Protein AF-A0ABD0N1K2-F1 (afdb_monomer)

Radius of gyration: 13.85 Å; Cα contacts (8 Å, |Δi|>4): 159; chains: 1; bounding box: 27×30×40 Å

Secondary structure (DSSP, 8-state):
--SS------EEEE-SS-TTS-EEEEEETTEEEEEEE--GGGGSSSSTTTTEEEEEEE-TTT--B-TTSSSBS-HHHHHHHHHHHHHHHHHHHHHTT-

Sequence (98 aa):
ALKEPKELNFIFGVNIERRDQDGMFVYNCSRLIKMYEKTGPQLEGGMACGGVVGVVDVPYLVLEPTHNKQDFADAKEYRHLLRAMGEYLAQYWKDIGI

InterPro domains:
  IPR041006 Morc, S5 domain 2-like [PF17942] (12-93)

Solvent-accessible surface area (backbone atoms only — not comparable to full-atom values): 5692 Å² total; per-residue (Å²): 137,86,84,66,83,94,72,78,66,79,46,73,48,72,33,83,90,44,44,90,70,27,24,30,34,41,21,42,74,83,38,76,35,44,67,59,45,69,41,48,56,51,68,70,80,58,74,49,64,62,15,34,30,36,40,37,62,38,50,64,94,81,51,45,61,33,95,86,44,61,46,54,64,51,61,66,62,50,53,51,50,45,50,51,53,13,56,52,48,55,48,52,45,59,73,70,67,117

Structure (mmCIF, N/CA/C/O backbone):
data_AF-A0ABD0N1K2-F1
#
_entry.id   AF-A0ABD0N1K2-F1
#
loop_
_atom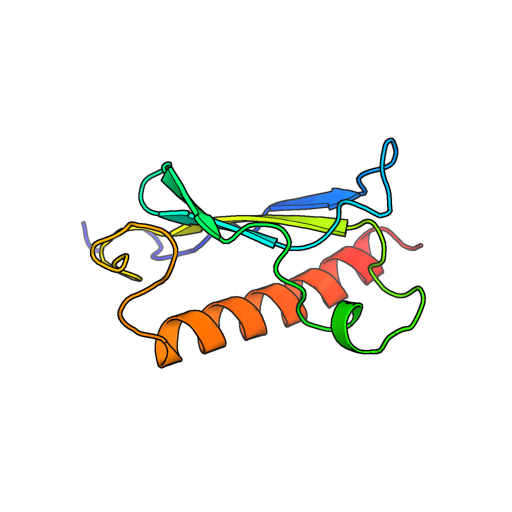_site.group_PDB
_atom_site.id
_atom_site.type_symbol
_atom_site.label_atom_id
_atom_site.label_alt_id
_atom_site.label_comp_id
_atom_site.label_asym_id
_atom_site.label_entity_id
_atom_site.label_seq_id
_atom_site.pdbx_PDB_ins_code
_atom_site.Cartn_x
_atom_site.Cartn_y
_atom_site.Cartn_z
_atom_site.occupancy
_atom_site.B_iso_or_equiv
_atom_site.auth_seq_id
_atom_site.auth_comp_id
_atom_site.auth_asym_id
_atom_site.auth_atom_id
_atom_site.pdbx_PDB_model_num
ATOM 1 N N . ALA A 1 1 ? -10.296 -15.410 19.855 1.00 65.44 1 ALA A N 1
ATOM 2 C CA . ALA A 1 1 ? -9.942 -13.989 20.070 1.00 65.44 1 ALA A CA 1
ATOM 3 C C . ALA A 1 1 ? -8.487 -13.727 20.519 1.00 65.44 1 ALA A C 1
ATOM 5 O O . ALA A 1 1 ? -8.008 -12.634 20.274 1.00 65.44 1 ALA A O 1
ATOM 6 N N . LEU A 1 2 ? -7.747 -14.681 21.113 1.00 63.88 2 LEU A N 1
ATOM 7 C CA . LEU A 1 2 ? -6.287 -14.556 21.375 1.00 63.88 2 LEU A CA 1
ATOM 8 C C . LEU A 1 2 ? -5.439 -15.652 20.697 1.00 63.88 2 LEU A C 1
ATOM 10 O O . LEU A 1 2 ? -4.222 -15.646 20.816 1.00 63.88 2 LEU A O 1
ATOM 14 N N . LYS A 1 3 ? -6.091 -16.609 20.022 1.00 67.56 3 LYS A N 1
ATOM 15 C CA . LYS A 1 3 ? -5.458 -17.793 19.420 1.00 67.56 3 LYS A CA 1
ATOM 16 C C . LYS A 1 3 ? -5.217 -17.671 17.912 1.00 67.56 3 LYS A C 1
ATOM 18 O O . LYS A 1 3 ? -4.570 -18.541 17.350 1.00 67.56 3 LYS A O 1
ATOM 23 N N . GLU A 1 4 ? -5.764 -16.643 17.269 1.00 67.88 4 GLU A N 1
ATOM 24 C CA . GLU A 1 4 ? -5.580 -16.427 15.832 1.00 67.88 4 GLU A CA 1
ATOM 25 C C . GLU A 1 4 ? -4.346 -15.550 15.593 1.00 67.88 4 GLU A C 1
ATOM 27 O O . GLU A 1 4 ? -4.141 -14.599 16.360 1.00 67.88 4 GLU A O 1
ATOM 32 N N . PRO A 1 5 ? -3.529 -15.854 14.568 1.00 66.25 5 PRO A N 1
ATOM 33 C CA . PRO A 1 5 ? -2.407 -15.008 14.188 1.00 66.25 5 PRO A CA 1
ATOM 34 C C . PRO A 1 5 ? -2.904 -13.595 13.884 1.00 66.25 5 PRO A C 1
ATOM 36 O O . PRO A 1 5 ? -3.820 -13.400 13.085 1.00 66.25 5 PRO A O 1
ATOM 39 N N . LYS A 1 6 ? -2.311 -12.593 14.537 1.00 82.06 6 LYS A N 1
ATOM 40 C CA . LYS A 1 6 ? -2.556 -11.185 14.211 1.00 82.06 6 LYS A CA 1
ATOM 41 C C . LYS A 1 6 ? -1.655 -10.796 13.046 1.00 82.06 6 LYS A C 1
ATOM 43 O O . LYS A 1 6 ? -0.646 -10.126 13.238 1.00 82.06 6 LYS A O 1
ATOM 48 N N . GLU A 1 7 ? -2.004 -11.278 11.865 1.00 92.75 7 GLU A N 1
ATOM 49 C CA . GLU A 1 7 ? -1.250 -11.058 10.633 1.00 92.75 7 GLU A CA 1
ATOM 50 C C . GLU A 1 7 ? -2.025 -10.141 9.684 1.00 92.75 7 GLU A C 1
ATOM 52 O O . GLU A 1 7 ? -3.257 -10.093 9.698 1.00 92.75 7 GLU A O 1
ATOM 57 N N . LEU A 1 8 ? -1.285 -9.396 8.863 1.00 96.19 8 LEU A N 1
ATOM 58 C CA . LEU A 1 8 ? -1.830 -8.654 7.733 1.00 96.19 8 LEU A CA 1
ATOM 59 C C . LEU A 1 8 ? -1.413 -9.366 6.452 1.00 96.19 8 LEU A C 1
ATOM 61 O O . LEU A 1 8 ? -0.240 -9.684 6.270 1.00 96.19 8 LEU A O 1
ATOM 65 N N . ASN A 1 9 ? -2.370 -9.577 5.554 1.00 97.38 9 ASN A N 1
ATOM 66 C CA . ASN A 1 9 ? -2.107 -10.197 4.263 1.00 97.38 9 ASN A CA 1
ATOM 67 C C . ASN A 1 9 ? -1.814 -9.112 3.230 1.00 97.38 9 ASN A C 1
ATOM 69 O O . ASN A 1 9 ? -2.694 -8.315 2.899 1.00 97.38 9 ASN A O 1
ATOM 73 N N . PHE A 1 10 ? -0.586 -9.094 2.714 1.00 98.56 10 PHE A N 1
ATOM 74 C CA . PHE A 1 10 ? -0.216 -8.259 1.577 1.00 98.56 10 PHE A CA 1
ATOM 75 C C . PHE A 1 10 ? -0.354 -9.069 0.293 1.00 98.56 10 PHE A C 1
ATOM 77 O O . PHE A 1 10 ? 0.248 -10.133 0.152 1.00 98.56 10 PHE A O 1
ATOM 84 N N . ILE A 1 11 ? -1.149 -8.563 -0.644 1.00 98.69 11 ILE A N 1
ATOM 85 C CA . ILE A 1 11 ? -1.345 -9.175 -1.958 1.00 98.69 11 ILE A CA 1
ATOM 86 C C . ILE A 1 11 ? -0.719 -8.252 -2.991 1.00 98.69 11 ILE A C 1
ATOM 88 O O . ILE A 1 11 ? -1.072 -7.077 -3.049 1.00 98.69 11 ILE A O 1
ATOM 92 N N . PHE A 1 12 ? 0.180 -8.781 -3.815 1.00 98.75 12 PHE A N 1
ATOM 93 C CA . PHE A 1 12 ? 0.833 -8.030 -4.882 1.00 98.75 12 PHE A CA 1
ATOM 94 C C . PHE A 1 12 ? 0.505 -8.625 -6.249 1.00 98.75 12 PHE A C 1
ATOM 96 O O . PHE A 1 12 ? 0.309 -9.832 -6.388 1.00 98.75 12 PHE A O 1
ATOM 103 N N . GLY A 1 13 ? 0.458 -7.765 -7.262 1.00 98.50 13 GLY A N 1
ATOM 104 C CA . GLY A 1 13 ? 0.244 -8.153 -8.651 1.00 98.50 13 GLY A CA 1
ATOM 105 C C . GLY A 1 13 ? 0.772 -7.090 -9.606 1.00 98.50 13 GLY A C 1
ATOM 106 O O . GLY A 1 13 ? 0.842 -5.913 -9.261 1.00 98.50 13 GLY A O 1
ATOM 107 N N . VAL A 1 14 ? 1.153 -7.490 -10.819 1.00 98.19 14 VAL A N 1
ATOM 108 C CA . VAL A 1 14 ? 1.553 -6.535 -11.863 1.00 98.19 14 VAL A CA 1
ATOM 109 C C . VAL A 1 14 ? 0.311 -6.090 -12.633 1.00 98.19 14 VAL A C 1
ATOM 111 O O . VAL A 1 14 ? -0.385 -6.915 -13.223 1.00 98.19 14 VAL A O 1
ATOM 114 N N . ASN A 1 15 ? 0.039 -4.787 -12.660 1.00 98.06 15 ASN A N 1
ATOM 115 C CA . ASN A 1 15 ? -1.000 -4.195 -13.494 1.00 98.06 15 ASN A CA 1
ATOM 116 C C . ASN A 1 15 ? -0.503 -4.101 -14.945 1.00 98.06 15 ASN A C 1
ATOM 118 O O . ASN A 1 15 ? 0.055 -3.090 -15.370 1.00 98.06 15 ASN A O 1
ATOM 122 N N . ILE A 1 16 ? -0.661 -5.195 -15.691 1.00 96.94 16 ILE A N 1
ATOM 123 C CA . ILE A 1 16 ? -0.178 -5.313 -17.076 1.00 96.94 16 ILE A CA 1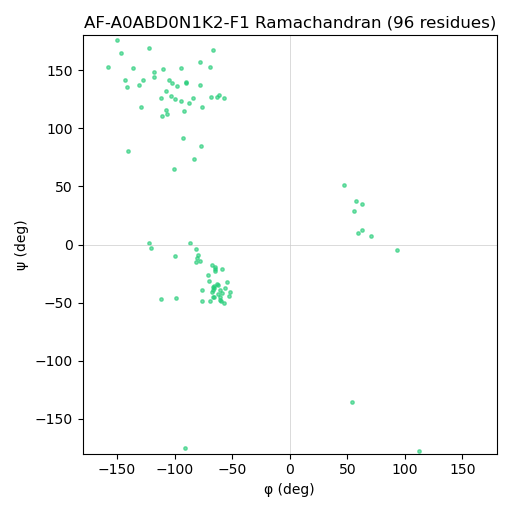
ATOM 124 C C . ILE A 1 16 ? -0.972 -4.455 -18.068 1.00 96.94 16 ILE A C 1
ATOM 126 O O . ILE A 1 16 ? -0.418 -4.040 -19.081 1.00 96.94 16 ILE A O 1
ATOM 130 N N . GLU A 1 17 ? -2.233 -4.152 -17.757 1.00 98.12 17 GLU A N 1
ATOM 131 C CA . GLU A 1 17 ? -3.107 -3.332 -18.603 1.00 98.12 17 GLU A CA 1
ATOM 132 C C . GLU A 1 17 ? -2.760 -1.841 -18.496 1.00 98.12 17 GLU A C 1
ATOM 134 O O . GLU A 1 17 ? -2.793 -1.110 -19.486 1.00 98.12 17 GLU A O 1
ATOM 139 N N . ARG A 1 18 ? -2.428 -1.370 -17.285 1.00 97.00 18 ARG A N 1
ATOM 140 C CA . ARG A 1 18 ? -2.117 0.039 -16.993 1.00 97.00 18 ARG A CA 1
ATOM 141 C C . ARG A 1 18 ? -0.955 0.139 -16.011 1.00 97.00 18 ARG A C 1
ATOM 143 O O . ARG A 1 18 ? -1.146 0.323 -14.812 1.00 97.00 18 ARG A O 1
ATOM 150 N N . ARG A 1 19 ? 0.272 0.005 -16.523 1.00 95.12 19 ARG A N 1
ATOM 151 C CA . ARG A 1 19 ? 1.494 -0.014 -15.694 1.00 95.12 19 ARG A CA 1
ATOM 152 C C . ARG A 1 19 ? 1.783 1.299 -14.959 1.00 95.12 19 ARG A C 1
ATOM 154 O O . ARG A 1 19 ? 2.547 1.286 -14.004 1.00 95.12 19 ARG A O 1
ATOM 161 N N . ASP A 1 20 ? 1.202 2.407 -15.402 1.00 95.31 20 ASP A N 1
ATOM 162 C CA . ASP A 1 20 ? 1.246 3.717 -14.744 1.00 95.31 20 ASP A CA 1
ATOM 163 C C . ASP A 1 20 ? 0.280 3.824 -13.547 1.00 95.31 20 ASP A C 1
ATOM 165 O O . ASP A 1 20 ? 0.390 4.741 -12.734 1.00 95.31 20 ASP A O 1
ATOM 169 N N . GLN A 1 21 ? -0.666 2.886 -13.429 1.00 97.69 21 GLN A N 1
ATOM 170 C CA . GLN A 1 21 ? -1.645 2.797 -12.345 1.00 97.69 21 GLN A CA 1
ATOM 171 C C . GLN A 1 21 ? -1.220 1.748 -11.317 1.00 97.69 21 GLN A C 1
ATOM 173 O O . GLN A 1 21 ? -1.861 0.709 -11.134 1.00 97.69 21 GLN A O 1
ATOM 178 N N . ASP A 1 22 ? -0.107 2.033 -10.655 1.00 97.81 22 ASP A N 1
ATOM 179 C CA . ASP A 1 22 ? 0.568 1.165 -9.699 1.00 97.81 22 ASP A CA 1
ATOM 180 C C . ASP A 1 22 ? 0.719 1.824 -8.318 1.00 97.81 22 ASP A C 1
ATOM 182 O O . ASP A 1 22 ? 0.499 3.025 -8.145 1.00 97.81 22 ASP A O 1
ATOM 186 N N . GLY A 1 23 ? 1.117 1.051 -7.311 1.00 98.38 23 GLY A N 1
ATOM 187 C CA . GLY A 1 23 ? 1.173 1.490 -5.913 1.00 98.38 23 GLY A CA 1
ATOM 188 C C . GLY A 1 23 ? 0.148 0.788 -5.025 1.00 98.38 23 GLY A C 1
ATOM 189 O O . GLY A 1 23 ? -0.556 -0.132 -5.445 1.00 98.38 23 GLY A O 1
ATOM 190 N N . MET A 1 24 ? 0.121 1.172 -3.753 1.00 98.75 24 MET A N 1
ATOM 191 C CA . MET A 1 24 ? -0.608 0.451 -2.715 1.00 98.75 24 MET A CA 1
ATOM 192 C C . MET A 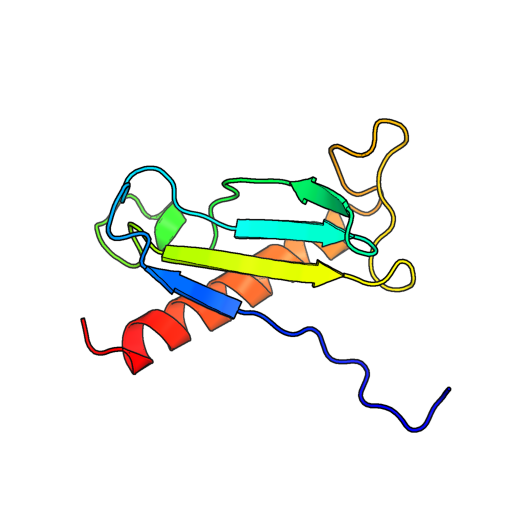1 24 ? -2.048 0.952 -2.576 1.00 98.75 24 MET A C 1
ATOM 194 O O . MET A 1 24 ? -2.317 2.157 -2.579 1.00 98.75 24 MET A O 1
ATOM 198 N N . PHE A 1 25 ? -2.963 0.005 -2.401 1.00 98.81 25 PHE A N 1
ATOM 199 C CA . PHE A 1 25 ? -4.359 0.204 -2.046 1.00 98.81 25 PHE A CA 1
ATOM 200 C C . PHE A 1 25 ? -4.564 -0.319 -0.630 1.00 98.81 25 PHE A C 1
ATOM 202 O O . PHE A 1 25 ? -4.506 -1.524 -0.373 1.00 98.81 25 PHE A O 1
ATOM 209 N N . VAL A 1 26 ? -4.792 0.607 0.294 1.00 98.75 26 VAL A N 1
ATOM 210 C CA . VAL A 1 26 ? -4.924 0.306 1.718 1.00 98.75 26 VAL A CA 1
ATOM 211 C C . VAL A 1 26 ? -6.392 0.436 2.097 1.00 98.75 26 VAL A C 1
ATOM 213 O O . VAL A 1 26 ? -6.977 1.527 2.062 1.00 98.75 26 VAL A O 1
ATOM 216 N N . TYR A 1 27 ? -6.988 -0.702 2.433 1.00 98.75 27 TYR A N 1
ATOM 217 C CA . TYR A 1 27 ? -8.345 -0.816 2.939 1.00 98.75 27 TYR A CA 1
ATOM 218 C C . TYR A 1 27 ? -8.334 -0.826 4.468 1.00 98.75 27 TYR A C 1
ATOM 220 O O . TYR A 1 27 ? -7.370 -1.252 5.103 1.00 98.75 27 TYR A O 1
ATOM 228 N N . ASN A 1 28 ? -9.422 -0.348 5.059 1.00 98.19 28 ASN A N 1
ATOM 229 C CA . ASN A 1 28 ? -9.714 -0.490 6.472 1.00 98.19 28 ASN A CA 1
ATOM 230 C C . ASN A 1 28 ? -11.120 -1.048 6.640 1.00 98.19 28 ASN A C 1
ATOM 232 O O . ASN A 1 28 ? -12.084 -0.414 6.202 1.00 98.19 28 ASN A O 1
ATOM 236 N N . CYS A 1 29 ? -11.230 -2.231 7.244 1.00 97.31 29 CYS A N 1
ATOM 237 C CA . CYS A 1 29 ? -12.491 -2.969 7.347 1.00 97.31 29 CYS A CA 1
ATOM 238 C C . CYS A 1 29 ? -13.227 -3.015 5.994 1.00 97.31 29 CYS A C 1
ATOM 240 O O . CYS A 1 29 ? -14.391 -2.618 5.882 1.00 97.31 29 CYS A O 1
ATOM 242 N N . SER A 1 30 ? -12.499 -3.422 4.952 1.00 98.06 30 SER A N 1
ATOM 243 C CA . SER A 1 30 ? -12.965 -3.557 3.568 1.00 98.06 30 SER A CA 1
ATOM 244 C C . SER A 1 30 ? -13.420 -2.254 2.892 1.00 98.06 30 SER A C 1
ATOM 246 O O . SER A 1 30 ? -13.979 -2.278 1.793 1.00 98.06 30 SER A O 1
ATOM 248 N N . ARG A 1 31 ? -13.133 -1.088 3.486 1.00 98.19 31 ARG A N 1
ATOM 249 C CA . ARG A 1 31 ? -13.312 0.227 2.856 1.00 98.19 31 ARG A CA 1
ATOM 250 C C . ARG A 1 31 ? -11.976 0.799 2.399 1.00 98.19 31 ARG A C 1
ATOM 252 O O . ARG A 1 31 ? -11.070 0.953 3.204 1.00 98.19 31 ARG A O 1
ATOM 259 N N . LEU A 1 32 ? -11.884 1.202 1.133 1.00 98.75 32 LEU A N 1
ATOM 260 C CA . LEU A 1 32 ? -10.698 1.875 0.602 1.00 98.75 32 LEU A CA 1
ATOM 261 C C . LEU A 1 32 ? -10.468 3.226 1.299 1.00 98.75 32 LEU A C 1
ATOM 263 O O . LEU A 1 32 ? -11.378 4.061 1.326 1.00 98.75 32 LEU A O 1
ATOM 267 N N . ILE A 1 33 ? -9.260 3.432 1.833 1.00 98.69 33 ILE A N 1
ATOM 268 C CA . ILE A 1 33 ? -8.840 4.680 2.496 1.00 98.69 33 ILE A CA 1
ATOM 269 C C . ILE A 1 33 ? -7.777 5.401 1.669 1.00 98.69 33 ILE A C 1
ATOM 271 O O . ILE A 1 33 ? -7.901 6.599 1.431 1.00 98.69 33 ILE A O 1
ATOM 275 N N . LYS A 1 34 ? -6.757 4.667 1.208 1.00 98.62 34 LYS A N 1
ATOM 276 C CA . LYS A 1 34 ? -5.634 5.198 0.426 1.00 98.62 34 LYS A CA 1
ATOM 277 C C . LYS A 1 34 ? -5.460 4.390 -0.855 1.00 98.62 34 LYS A C 1
ATOM 279 O O . LYS A 1 34 ? -5.617 3.171 -0.837 1.00 98.62 34 LYS A O 1
ATOM 284 N N . MET A 1 35 ? -5.130 5.060 -1.952 1.00 98.50 35 MET A N 1
ATOM 285 C CA . MET A 1 35 ? -4.901 4.447 -3.262 1.00 98.50 35 MET A CA 1
ATOM 286 C C . MET A 1 35 ? -3.654 5.033 -3.916 1.00 98.50 35 MET A C 1
ATOM 288 O O . MET A 1 35 ? -3.329 6.193 -3.674 1.00 98.50 35 MET A O 1
ATOM 292 N N . TYR A 1 36 ? -3.000 4.238 -4.766 1.00 98.31 36 TYR A N 1
ATOM 293 C CA . TYR A 1 36 ? -1.799 4.626 -5.518 1.00 98.31 36 TYR A CA 1
ATOM 294 C C . TYR A 1 36 ? -0.638 5.136 -4.648 1.00 98.31 36 TYR A C 1
ATOM 296 O O . TYR A 1 36 ? 0.190 5.931 -5.090 1.00 98.31 36 TYR A O 1
ATOM 304 N N . GLU A 1 37 ? -0.546 4.663 -3.405 1.00 98.31 37 GLU A N 1
ATOM 305 C CA . GLU A 1 37 ? 0.526 5.064 -2.496 1.00 98.31 37 GLU A CA 1
ATOM 306 C C . GLU A 1 37 ? 1.826 4.356 -2.874 1.00 98.31 37 GLU A C 1
ATOM 308 O O . GLU A 1 37 ? 1.913 3.128 -2.850 1.00 98.31 37 GLU A O 1
ATOM 313 N N . LYS A 1 38 ? 2.849 5.128 -3.239 1.00 98.06 38 LYS A N 1
ATOM 314 C CA . LYS A 1 38 ? 4.167 4.586 -3.577 1.00 98.06 38 LYS A CA 1
ATOM 315 C C . LYS A 1 38 ? 4.932 4.226 -2.309 1.00 98.06 38 LYS A C 1
ATOM 317 O O . LYS A 1 38 ? 4.954 4.996 -1.352 1.00 98.06 38 LYS A O 1
ATOM 322 N N . THR A 1 39 ? 5.603 3.079 -2.318 1.00 97.81 39 THR A N 1
ATOM 323 C CA . THR A 1 39 ? 6.492 2.658 -1.228 1.00 97.81 39 THR A CA 1
ATOM 324 C C . THR A 1 39 ? 7.680 1.850 -1.752 1.00 97.81 39 THR A C 1
ATOM 326 O O . THR A 1 39 ? 7.675 1.390 -2.896 1.00 97.81 39 THR A O 1
ATOM 329 N N . GLY A 1 40 ? 8.708 1.680 -0.918 1.00 96.94 40 GLY A N 1
ATOM 330 C CA . GLY A 1 40 ? 9.893 0.888 -1.246 1.00 96.94 40 GLY A CA 1
ATOM 331 C C . GLY A 1 40 ? 10.555 1.338 -2.561 1.00 96.94 40 GLY A C 1
ATOM 332 O O . GLY A 1 40 ? 10.658 2.546 -2.794 1.00 96.94 40 GLY A O 1
ATOM 333 N N . PRO A 1 41 ? 10.955 0.399 -3.444 1.00 96.50 41 PRO A N 1
ATOM 334 C CA . PRO A 1 41 ? 11.651 0.718 -4.697 1.00 96.50 41 PRO A CA 1
ATOM 335 C C . PRO A 1 41 ? 10.884 1.647 -5.653 1.00 96.50 41 PRO A C 1
ATOM 337 O O . PRO A 1 41 ? 11.499 2.310 -6.484 1.00 96.50 41 PRO A O 1
ATOM 340 N N . GLN A 1 42 ? 9.555 1.757 -5.524 1.00 96.81 42 GLN A N 1
ATOM 341 C CA . GLN A 1 42 ? 8.754 2.660 -6.364 1.00 96.81 42 GLN A CA 1
ATOM 342 C C . GLN A 1 42 ? 9.042 4.148 -6.100 1.00 96.81 42 GLN A C 1
ATOM 344 O O . GLN A 1 42 ? 8.697 4.993 -6.923 1.00 96.81 42 GLN A O 1
ATOM 349 N N . LEU A 1 43 ? 9.654 4.484 -4.960 1.00 96.19 43 LEU A N 1
ATOM 350 C CA . LEU A 1 43 ? 10.027 5.859 -4.611 1.00 96.19 43 LEU A CA 1
ATOM 351 C C . LEU A 1 43 ? 11.345 6.308 -5.260 1.00 96.19 43 LEU A C 1
ATOM 353 O O . LEU A 1 43 ? 11.631 7.501 -5.289 1.00 96.19 43 LEU A O 1
ATOM 357 N N . GLU A 1 44 ? 12.146 5.378 -5.784 1.00 90.38 44 GLU A N 1
ATOM 358 C CA . GLU A 1 44 ? 13.516 5.645 -6.244 1.00 90.38 44 GLU A CA 1
ATOM 359 C C . GLU A 1 44 ? 13.589 6.135 -7.704 1.00 90.38 44 GLU A C 1
ATOM 361 O O . GLU A 1 44 ? 14.674 6.385 -8.225 1.00 90.38 44 GLU A O 1
ATOM 366 N N . GLY A 1 45 ? 12.445 6.296 -8.384 1.00 74.75 45 GLY A N 1
ATOM 367 C CA . GLY A 1 45 ? 12.367 6.842 -9.748 1.00 74.75 45 GLY A CA 1
ATOM 368 C C . GLY A 1 45 ? 12.916 5.925 -10.853 1.00 74.75 45 GLY A C 1
ATOM 369 O O . GLY A 1 45 ? 13.018 6.349 -12.003 1.00 74.75 45 GLY A O 1
ATOM 370 N N . GLY A 1 46 ? 13.273 4.681 -10.520 1.00 83.81 46 GLY A N 1
ATOM 371 C CA . GLY A 1 46 ? 13.704 3.649 -11.465 1.00 83.81 46 GLY A CA 1
ATOM 372 C C . GLY A 1 46 ? 12.556 2.780 -11.996 1.00 83.81 46 GLY A C 1
ATOM 373 O O . GLY A 1 46 ? 11.388 2.989 -11.689 1.00 83.81 46 GLY A O 1
ATOM 374 N N . MET A 1 47 ? 12.900 1.753 -12.783 1.00 86.19 47 MET A N 1
ATOM 375 C CA . MET A 1 47 ? 11.928 0.768 -13.295 1.00 86.19 47 MET A CA 1
ATOM 376 C C . MET A 1 47 ? 11.556 -0.320 -12.271 1.00 86.19 47 MET A C 1
ATOM 378 O O . MET A 1 47 ? 10.620 -1.087 -12.501 1.00 86.19 47 MET A O 1
ATOM 382 N N . ALA A 1 48 ? 12.288 -0.409 -11.157 1.00 91.50 48 ALA A N 1
ATOM 383 C CA . ALA A 1 48 ? 12.086 -1.434 -10.141 1.00 91.50 48 ALA A CA 1
ATOM 384 C C . ALA A 1 48 ? 10.685 -1.329 -9.523 1.00 91.50 48 ALA A C 1
ATOM 386 O O . ALA A 1 48 ? 10.272 -0.260 -9.079 1.00 91.50 48 ALA A O 1
ATOM 387 N N . CYS A 1 49 ? 9.956 -2.449 -9.487 1.00 96.06 49 CYS A N 1
ATOM 388 C CA . CYS A 1 49 ? 8.582 -2.525 -8.970 1.00 96.06 49 CYS A CA 1
ATOM 389 C C . CYS A 1 49 ? 7.559 -1.613 -9.685 1.00 96.06 49 CYS A C 1
ATOM 391 O O . CYS A 1 49 ? 6.423 -1.485 -9.217 1.00 96.06 49 CYS A O 1
ATOM 393 N N . GLY A 1 50 ? 7.925 -0.994 -10.814 1.00 96.00 50 GLY A N 1
ATOM 394 C CA . GLY A 1 50 ? 7.025 -0.162 -11.608 1.00 96.00 50 GLY A CA 1
ATOM 395 C C . GLY A 1 50 ? 5.934 -1.007 -12.266 1.00 96.00 50 GLY A C 1
ATOM 396 O O . GLY A 1 50 ? 6.218 -1.993 -12.960 1.00 96.00 50 GLY A O 1
ATOM 397 N N . GLY A 1 51 ? 4.676 -0.628 -12.058 1.00 96.62 51 GLY A N 1
ATOM 398 C CA . GLY A 1 51 ? 3.518 -1.413 -12.492 1.00 96.62 51 GLY A CA 1
ATOM 399 C C . GLY A 1 51 ? 2.978 -2.374 -11.434 1.00 96.62 51 GLY A C 1
ATOM 400 O O . GLY A 1 51 ? 1.959 -3.011 -11.683 1.00 96.62 51 GLY A O 1
ATOM 401 N N . VAL A 1 52 ? 3.618 -2.501 -10.267 1.00 98.44 52 VAL A N 1
ATOM 402 C CA . VAL A 1 52 ? 3.123 -3.380 -9.198 1.00 98.44 52 VAL A CA 1
ATOM 403 C C . VAL A 1 52 ? 2.070 -2.669 -8.347 1.00 98.44 52 VAL A C 1
ATOM 405 O O . VAL A 1 52 ? 2.308 -1.603 -7.776 1.00 98.44 52 VAL A O 1
ATOM 408 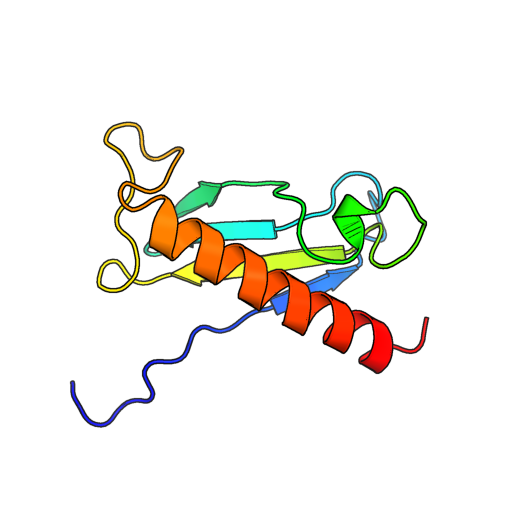N N . VAL A 1 53 ? 0.909 -3.301 -8.221 1.00 98.75 53 VAL A N 1
ATOM 409 C CA . VAL A 1 53 ? -0.149 -2.936 -7.280 1.00 98.75 53 VAL A CA 1
ATOM 410 C C . VAL A 1 53 ? -0.032 -3.824 -6.049 1.00 98.75 53 VAL A C 1
ATOM 412 O O . VAL A 1 53 ? 0.165 -5.033 -6.169 1.00 98.75 53 VAL A O 1
ATOM 415 N N . GLY A 1 54 ? -0.162 -3.223 -4.870 1.00 98.75 54 GLY A N 1
ATOM 416 C CA . GLY A 1 54 ? -0.272 -3.945 -3.605 1.00 98.75 54 GLY A CA 1
ATOM 417 C C . GLY A 1 54 ? -1.609 -3.659 -2.936 1.00 98.75 54 GLY A C 1
ATOM 418 O O . GLY A 1 54 ? -2.110 -2.541 -3.017 1.00 98.75 54 GLY A O 1
ATOM 419 N N . VAL A 1 55 ? -2.194 -4.651 -2.275 1.00 98.88 55 VAL A N 1
ATOM 420 C CA . VAL A 1 55 ? -3.478 -4.545 -1.576 1.00 98.88 55 VAL A CA 1
ATOM 421 C C . VAL A 1 55 ? -3.336 -5.103 -0.165 1.00 98.88 55 VAL A C 1
ATOM 423 O O . VAL A 1 55 ? -2.732 -6.158 0.033 1.00 98.88 55 VAL A O 1
ATOM 426 N N . VAL A 1 56 ? -3.915 -4.402 0.809 1.00 98.69 56 VAL A N 1
ATOM 427 C CA . VAL A 1 56 ? -4.053 -4.866 2.196 1.00 98.69 56 VAL A CA 1
ATOM 428 C C . VAL A 1 56 ? -5.393 -4.406 2.769 1.00 98.69 56 VAL A C 1
ATOM 430 O O . VAL A 1 56 ? -5.812 -3.278 2.509 1.00 98.69 56 VAL A O 1
ATOM 433 N N . ASP A 1 57 ? -6.047 -5.257 3.563 1.00 98.44 57 ASP A N 1
ATOM 434 C CA . ASP A 1 57 ? -7.180 -4.872 4.415 1.00 98.44 57 ASP A CA 1
ATOM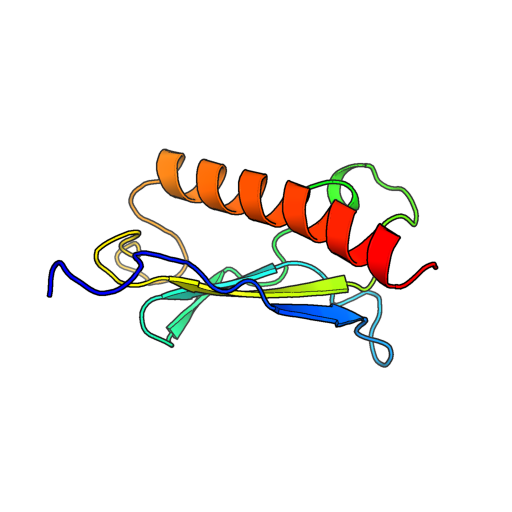 435 C C . ASP A 1 57 ? -6.745 -4.864 5.882 1.00 98.44 57 ASP A C 1
ATOM 437 O O . ASP A 1 57 ? -6.341 -5.887 6.438 1.00 98.44 57 ASP A O 1
ATOM 441 N N . VAL A 1 58 ? -6.773 -3.680 6.491 1.00 97.31 58 VAL A N 1
ATOM 442 C CA . VAL A 1 58 ? -6.284 -3.441 7.848 1.00 97.31 58 VAL A CA 1
ATOM 443 C C . VAL A 1 58 ? -7.474 -3.414 8.809 1.00 97.31 58 VAL A C 1
ATOM 445 O O . VAL A 1 58 ? -8.393 -2.614 8.616 1.00 97.31 58 VAL A O 1
ATOM 448 N N . PRO A 1 59 ? -7.490 -4.233 9.873 1.00 96.06 59 PRO A N 1
ATOM 449 C CA . PRO A 1 59 ? -8.569 -4.201 10.848 1.00 96.06 59 PRO A CA 1
ATOM 450 C C . PRO A 1 59 ? -8.533 -2.905 11.665 1.00 96.06 59 PRO A C 1
ATOM 452 O O . PRO A 1 59 ? -7.468 -2.344 11.926 1.00 96.06 59 PRO A O 1
ATOM 455 N N . TYR A 1 60 ? -9.700 -2.484 12.155 1.00 92.12 60 TYR A N 1
ATOM 456 C CA . TYR A 1 60 ? -9.856 -1.271 12.971 1.00 92.12 60 TYR A CA 1
ATOM 457 C C . TYR A 1 60 ? -8.936 -1.238 14.205 1.00 92.12 60 TYR A C 1
ATOM 459 O O . TYR A 1 60 ? -8.461 -0.185 14.598 1.00 92.12 60 TYR A O 1
ATOM 467 N N . LEU A 1 61 ? -8.632 -2.406 14.789 1.00 91.50 61 LEU A N 1
ATOM 468 C CA . LEU A 1 61 ? -7.736 -2.529 15.948 1.00 91.50 61 LEU A CA 1
ATOM 469 C C . LEU A 1 61 ? -6.282 -2.114 15.648 1.00 91.50 61 LEU A C 1
ATOM 471 O O . LEU A 1 61 ? -5.522 -1.864 16.578 1.00 91.50 61 LEU A O 1
ATOM 475 N N . VAL A 1 62 ? -5.881 -2.108 14.374 1.00 93.56 62 VAL A N 1
ATOM 476 C CA . VAL A 1 62 ? -4.516 -1.782 13.940 1.00 93.56 62 VAL A CA 1
ATOM 477 C C . VAL A 1 62 ? -4.428 -0.336 13.458 1.00 93.56 62 VAL A C 1
ATOM 479 O O . VAL A 1 62 ? -3.509 0.374 13.850 1.00 93.56 62 VAL A O 1
ATOM 482 N N . LEU A 1 63 ? -5.377 0.111 12.631 1.00 96.38 63 LEU A N 1
ATOM 483 C CA . LEU A 1 63 ? -5.445 1.493 12.161 1.00 96.38 63 LEU A CA 1
ATOM 484 C C . LEU A 1 63 ? -6.894 1.974 12.102 1.00 96.38 63 LEU A C 1
ATOM 486 O O . LEU A 1 63 ? -7.765 1.295 11.556 1.00 96.38 63 LEU A O 1
ATOM 490 N N . GLU A 1 64 ? -7.118 3.192 12.588 1.00 96.88 64 GLU A N 1
ATOM 491 C CA . GLU A 1 64 ? -8.397 3.891 12.478 1.00 96.88 64 GLU A CA 1
ATOM 492 C C . GLU A 1 64 ? -8.319 4.988 11.406 1.00 96.88 64 GLU A C 1
ATOM 494 O O . GLU A 1 64 ? -7.292 5.669 11.291 1.00 96.88 64 GLU A O 1
ATOM 499 N N . PRO A 1 65 ? -9.379 5.196 10.608 1.00 97.56 65 PRO A N 1
ATOM 500 C CA . PRO A 1 65 ? -9.404 6.243 9.603 1.00 97.56 65 PRO A CA 1
ATOM 501 C C . PRO A 1 65 ? -9.662 7.618 10.238 1.00 97.56 65 PRO A C 1
ATOM 503 O O . PRO A 1 65 ? -10.283 7.741 11.293 1.00 97.56 65 PRO A O 1
ATOM 506 N N . THR A 1 66 ? -9.253 8.684 9.556 1.00 98.06 66 THR A N 1
ATOM 507 C CA . THR A 1 66 ? -9.672 10.054 9.878 1.00 98.06 66 THR A CA 1
ATOM 508 C C . THR A 1 66 ? -11.169 10.255 9.609 1.00 98.06 66 THR A C 1
ATOM 510 O O . THR A 1 66 ? -11.819 9.449 8.939 1.00 98.06 66 THR A O 1
ATOM 513 N N . HIS A 1 67 ? -11.738 11.367 10.091 1.00 96.94 67 HIS A N 1
ATOM 514 C CA . HIS A 1 67 ? -13.176 11.659 9.980 1.00 96.94 67 HIS A CA 1
ATOM 515 C C . HIS A 1 67 ? -13.726 11.548 8.544 1.00 96.94 67 HIS A C 1
ATOM 517 O O . HIS A 1 67 ? -14.810 11.007 8.329 1.00 96.94 67 HIS A O 1
ATOM 523 N N . ASN A 1 68 ? -12.978 12.030 7.544 1.00 97.38 68 ASN A N 1
ATOM 524 C CA . ASN A 1 68 ? -13.398 11.973 6.138 1.00 97.38 68 ASN A CA 1
ATOM 525 C C . ASN A 1 68 ? -13.128 10.609 5.467 1.00 97.38 68 ASN A C 1
ATOM 527 O O . ASN A 1 68 ? -13.526 10.407 4.320 1.00 97.38 68 ASN A O 1
ATOM 531 N N . LYS A 1 69 ? -12.491 9.666 6.175 1.00 97.38 69 LYS A N 1
ATOM 532 C CA . LYS A 1 69 ? -12.135 8.322 5.699 1.00 97.38 69 LYS A CA 1
ATOM 533 C C . LYS A 1 69 ? -11.257 8.333 4.446 1.00 97.38 69 LYS A C 1
ATOM 535 O O . LYS A 1 69 ? -11.477 7.517 3.552 1.00 97.38 69 LYS A O 1
ATOM 540 N N . GLN A 1 70 ? -10.329 9.284 4.355 1.00 97.88 70 GLN A N 1
ATOM 541 C CA . GLN A 1 70 ? -9.344 9.398 3.266 1.00 97.88 70 GLN A CA 1
ATOM 542 C C . GLN A 1 70 ? -7.895 9.378 3.771 1.00 97.88 70 GLN A C 1
ATOM 544 O O . GLN A 1 70 ? -6.957 9.494 2.988 1.00 97.88 70 GLN A O 1
ATOM 549 N N . ASP A 1 71 ? -7.709 9.240 5.082 1.00 98.12 71 ASP A N 1
ATOM 550 C CA . ASP A 1 71 ? -6.402 9.062 5.700 1.00 98.12 71 ASP A CA 1
ATOM 551 C C . ASP A 1 71 ? -6.537 8.237 6.984 1.00 98.12 71 ASP A C 1
ATOM 553 O O . ASP A 1 71 ? -7.655 7.911 7.396 1.00 98.12 71 ASP A O 1
ATOM 557 N N . PHE A 1 72 ? -5.416 7.924 7.621 1.00 98.12 72 PHE A N 1
ATOM 558 C CA . PHE A 1 72 ? -5.356 7.239 8.908 1.00 98.12 72 PHE A CA 1
ATOM 559 C C . PHE A 1 72 ? -5.050 8.215 10.044 1.00 98.12 72 PHE A C 1
ATOM 561 O O . PHE A 1 72 ? -4.231 9.121 9.904 1.00 98.12 72 PHE A O 1
ATOM 568 N N . ALA A 1 73 ? -5.729 8.037 11.177 1.00 97.56 73 ALA A N 1
ATOM 569 C CA . ALA A 1 73 ? -5.592 8.913 12.337 1.00 97.56 73 ALA A CA 1
ATOM 570 C C . ALA A 1 73 ? -4.194 8.809 12.971 1.00 97.56 73 ALA A C 1
ATOM 572 O O . ALA A 1 73 ? -3.612 9.826 13.351 1.00 97.56 73 ALA A O 1
ATOM 573 N N . ASP A 1 74 ? -3.629 7.598 13.031 1.00 97.62 74 ASP A N 1
ATOM 574 C CA . ASP A 1 74 ? -2.247 7.382 13.456 1.00 97.62 74 ASP A CA 1
ATOM 575 C C . ASP A 1 74 ? -1.298 7.370 12.249 1.00 97.62 74 ASP A C 1
ATOM 577 O O . ASP A 1 74 ? -1.022 6.344 11.620 1.00 97.62 74 ASP A O 1
ATOM 581 N N . ALA A 1 75 ? -0.760 8.548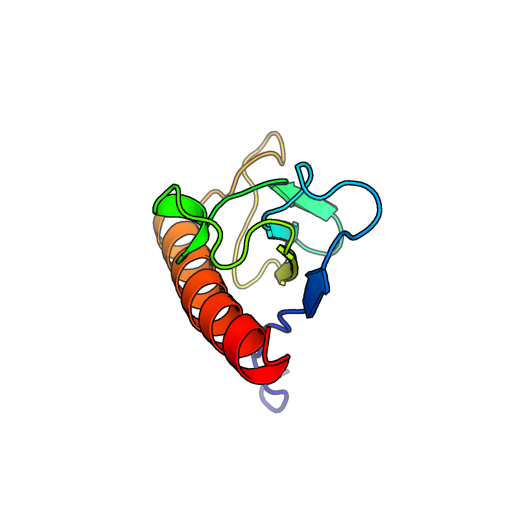 11.936 1.00 96.94 75 ALA A N 1
ATOM 582 C CA . ALA A 1 75 ? 0.187 8.708 10.840 1.00 96.94 75 ALA A CA 1
ATOM 583 C C . ALA A 1 75 ? 1.516 7.960 11.071 1.00 96.94 75 ALA A C 1
ATOM 585 O O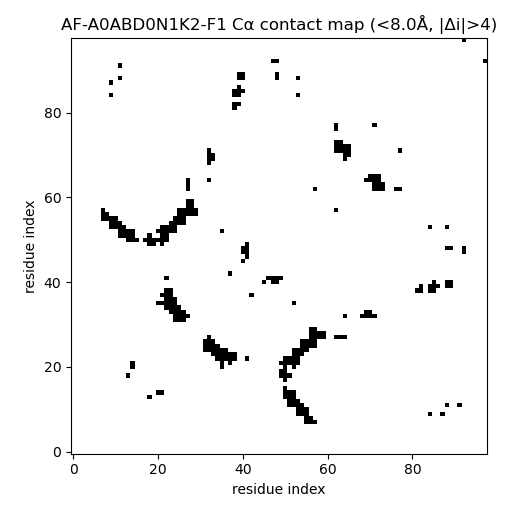 . ALA A 1 75 ? 2.238 7.690 10.109 1.00 96.94 75 ALA A O 1
ATOM 586 N N . LYS A 1 76 ? 1.893 7.659 12.321 1.00 97.94 76 LYS A N 1
ATOM 587 C CA . LYS A 1 76 ? 3.139 6.943 12.626 1.00 97.94 76 LYS A CA 1
ATOM 588 C C . LYS A 1 76 ? 2.981 5.461 12.304 1.00 97.94 76 LYS A C 1
ATOM 590 O O . LYS A 1 76 ? 3.829 4.924 11.590 1.00 97.94 76 LYS A O 1
ATOM 595 N N . GLU A 1 77 ? 1.901 4.846 12.768 1.00 97.69 77 GLU A N 1
ATOM 596 C CA . GLU A 1 77 ? 1.599 3.441 12.478 1.00 97.69 77 GLU A CA 1
ATOM 597 C C . GLU A 1 77 ? 1.308 3.232 10.985 1.00 97.69 77 GLU A C 1
ATOM 599 O O . GLU A 1 77 ? 1.808 2.279 10.387 1.00 97.69 77 GLU A O 1
ATOM 604 N N . TYR A 1 78 ? 0.632 4.177 10.320 1.00 98.25 78 TYR A N 1
ATOM 605 C CA . TYR A 1 78 ? 0.450 4.116 8.865 1.00 98.25 78 TYR A CA 1
ATOM 606 C C . TYR A 1 78 ? 1.781 4.167 8.094 1.00 98.25 78 TYR A C 1
ATOM 608 O O . TYR A 1 78 ? 1.998 3.377 7.173 1.00 98.25 78 TYR A O 1
ATOM 616 N N . ARG A 1 79 ? 2.724 5.037 8.488 1.00 98.31 79 ARG A N 1
ATOM 617 C CA . ARG A 1 79 ? 4.074 5.045 7.889 1.00 98.31 79 ARG A CA 1
ATOM 618 C C . ARG A 1 79 ? 4.822 3.736 8.136 1.00 98.31 79 ARG A C 1
ATOM 620 O O . ARG A 1 79 ? 5.583 3.308 7.269 1.00 98.31 79 ARG A O 1
ATOM 627 N N . HIS A 1 80 ? 4.620 3.105 9.292 1.00 98.25 80 HIS A N 1
ATOM 628 C CA . HIS A 1 80 ? 5.206 1.800 9.586 1.00 98.25 80 HIS A CA 1
ATOM 629 C C . HIS A 1 80 ? 4.634 0.706 8.671 1.00 98.25 80 HIS A C 1
ATOM 631 O O . HIS A 1 80 ? 5.408 -0.042 8.073 1.00 98.25 80 HIS A O 1
ATOM 637 N N . LEU A 1 81 ? 3.310 0.685 8.473 1.00 98.38 81 LEU A N 1
ATOM 638 C 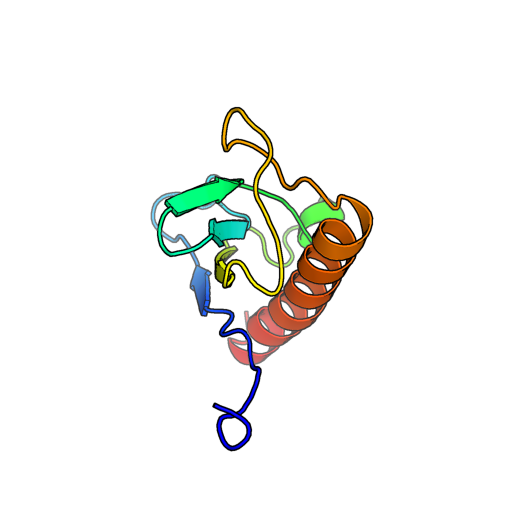CA . LEU A 1 81 ? 2.643 -0.199 7.514 1.00 98.38 81 LEU A CA 1
ATOM 639 C C . LEU A 1 81 ? 3.191 -0.005 6.096 1.00 98.38 81 LEU A C 1
ATOM 641 O O . LEU A 1 81 ? 3.587 -0.980 5.463 1.00 98.38 81 LEU A O 1
ATOM 645 N N . LEU A 1 82 ? 3.262 1.239 5.607 1.00 98.38 82 LEU A N 1
ATOM 646 C CA . LEU A 1 82 ? 3.791 1.518 4.269 1.00 98.38 82 LEU A CA 1
ATOM 647 C C . LEU A 1 82 ? 5.234 1.037 4.112 1.00 98.38 82 LEU A C 1
ATOM 649 O O . LEU A 1 82 ? 5.569 0.465 3.074 1.00 98.38 82 LEU A O 1
ATOM 653 N N . ARG A 1 83 ? 6.083 1.235 5.128 1.00 98.44 83 ARG A N 1
ATOM 654 C CA . ARG A 1 83 ? 7.464 0.740 5.111 1.00 98.44 83 ARG A CA 1
ATOM 655 C C . ARG A 1 83 ? 7.510 -0.782 5.000 1.00 98.44 83 ARG A C 1
ATOM 657 O O . ARG A 1 83 ? 8.216 -1.285 4.132 1.00 98.44 83 ARG A O 1
ATOM 664 N N . ALA A 1 84 ? 6.724 -1.489 5.813 1.00 98.56 84 ALA A N 1
ATOM 665 C CA . ALA A 1 84 ? 6.626 -2.944 5.749 1.00 98.56 84 ALA A CA 1
ATOM 666 C C . ALA A 1 84 ? 6.143 -3.405 4.364 1.00 98.56 84 ALA A C 1
ATOM 668 O O . ALA A 1 84 ? 6.793 -4.235 3.735 1.00 98.56 84 ALA A O 1
ATOM 669 N N . MET A 1 85 ? 5.074 -2.810 3.824 1.00 98.62 85 MET A N 1
ATOM 670 C CA . MET A 1 85 ? 4.609 -3.117 2.465 1.00 98.62 85 MET A CA 1
ATOM 671 C C . MET A 1 85 ? 5.7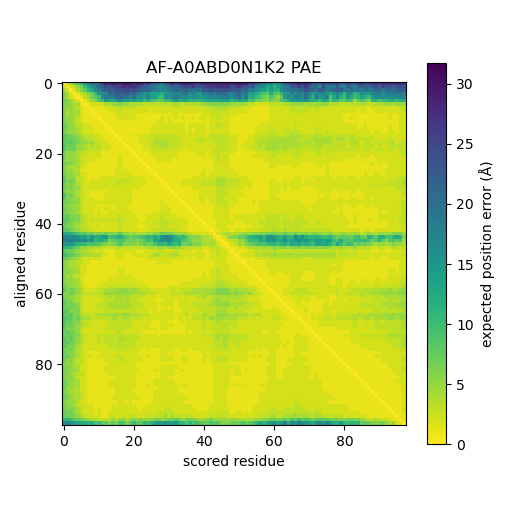07 -2.906 1.412 1.00 98.62 85 MET A C 1
ATOM 673 O O . MET A 1 85 ? 5.808 -3.704 0.488 1.00 98.62 85 MET A O 1
ATOM 677 N N . GLY A 1 86 ? 6.557 -1.884 1.559 1.00 98.44 86 GLY A N 1
ATOM 678 C CA . GLY A 1 86 ? 7.690 -1.634 0.662 1.00 98.44 86 GLY A CA 1
ATOM 679 C C . GLY A 1 86 ? 8.784 -2.702 0.723 1.00 98.44 86 GLY A C 1
ATOM 680 O O . GLY A 1 86 ? 9.343 -3.064 -0.313 1.00 98.44 86 GLY A O 1
ATOM 681 N N . GLU A 1 87 ? 9.059 -3.248 1.907 1.00 98.50 87 GLU A N 1
ATOM 682 C CA . GLU A 1 87 ? 9.998 -4.363 2.089 1.00 98.50 87 GLU A CA 1
ATOM 683 C C . GLU A 1 87 ? 9.465 -5.647 1.425 1.00 98.50 87 GLU A C 1
ATOM 685 O O . GLU A 1 87 ? 10.184 -6.295 0.661 1.00 98.50 87 GLU A O 1
ATOM 690 N N . TYR A 1 88 ? 8.182 -5.971 1.628 1.00 98.62 88 TYR A N 1
ATOM 691 C CA . TYR A 1 88 ? 7.543 -7.134 0.994 1.00 98.62 88 TYR A CA 1
ATOM 692 C C . TYR A 1 88 ? 7.331 -6.956 -0.514 1.00 98.62 88 TYR A C 1
ATOM 694 O O . TYR A 1 88 ? 7.435 -7.928 -1.258 1.00 98.62 88 TYR A O 1
ATOM 702 N N . LEU A 1 89 ? 7.109 -5.730 -0.991 1.00 98.50 89 LEU A N 1
ATOM 703 C CA . LEU A 1 89 ? 7.068 -5.414 -2.419 1.00 98.50 89 LEU A CA 1
ATOM 704 C C . LEU A 1 89 ? 8.407 -5.731 -3.097 1.00 98.50 89 LEU A C 1
ATOM 706 O O . LEU A 1 89 ? 8.437 -6.351 -4.161 1.00 98.50 89 LEU A O 1
ATOM 710 N N . ALA A 1 90 ? 9.520 -5.338 -2.471 1.00 97.81 90 ALA A N 1
ATOM 711 C CA . ALA A 1 90 ? 10.850 -5.649 -2.980 1.00 97.81 90 ALA A CA 1
ATOM 712 C C . ALA A 1 90 ? 11.112 -7.163 -3.007 1.00 97.81 90 ALA A C 1
ATOM 714 O O . ALA A 1 90 ? 11.803 -7.646 -3.905 1.00 97.81 90 ALA A O 1
ATOM 715 N N . GLN A 1 91 ? 10.563 -7.913 -2.047 1.00 98.50 91 GLN A N 1
ATOM 716 C CA . GLN A 1 91 ? 10.631 -9.372 -2.053 1.00 98.50 91 GLN A CA 1
ATOM 717 C C . GLN A 1 91 ? 9.783 -9.973 -3.180 1.00 98.50 91 GLN A C 1
ATOM 719 O O . GLN A 1 91 ? 10.316 -10.739 -3.975 1.00 98.50 91 GLN A O 1
ATOM 724 N N . TYR A 1 92 ? 8.524 -9.550 -3.326 1.00 98.44 92 TYR A N 1
ATOM 725 C CA . TYR A 1 92 ? 7.646 -9.982 -4.416 1.00 98.44 92 TYR A CA 1
ATOM 726 C C . TYR A 1 92 ? 8.300 -9.785 -5.789 1.00 98.44 92 TYR A C 1
ATOM 728 O O . TYR A 1 92 ? 8.272 -10.686 -6.621 1.00 98.44 92 TYR A O 1
ATOM 736 N N . TRP A 1 93 ? 8.945 -8.635 -6.012 1.00 97.19 93 TRP A N 1
ATOM 737 C CA . TRP A 1 93 ? 9.659 -8.358 -7.260 1.00 97.19 93 TRP A CA 1
ATOM 738 C C . TRP A 1 93 ? 10.791 -9.357 -7.539 1.00 97.19 93 TRP A C 1
ATOM 740 O O . TRP A 1 93 ? 10.966 -9.784 -8.678 1.00 97.19 93 TRP A O 1
ATOM 750 N N . LYS A 1 94 ? 11.537 -9.762 -6.502 1.00 97.44 94 LYS A N 1
ATOM 751 C CA . LYS A 1 94 ? 12.565 -10.808 -6.620 1.00 97.44 94 LYS A CA 1
ATOM 752 C C . LYS A 1 94 ? 11.944 -12.174 -6.904 1.00 97.44 94 LYS A C 1
ATOM 754 O O . LYS A 1 94 ? 12.475 -12.909 -7.729 1.00 97.44 94 LYS A O 1
ATOM 759 N N . ASP A 1 95 ? 10.833 -12.496 -6.245 1.00 98.31 95 ASP A N 1
ATOM 760 C CA . ASP A 1 95 ? 10.180 -13.806 -6.342 1.00 98.31 95 ASP A CA 1
ATOM 761 C C . ASP A 1 95 ? 9.616 -14.075 -7.742 1.00 98.31 95 ASP A C 1
ATOM 763 O O . ASP A 1 95 ? 9.676 -15.205 -8.226 1.00 98.31 95 ASP A O 1
ATOM 767 N N . ILE A 1 96 ? 9.102 -13.042 -8.417 1.00 97.12 96 ILE A N 1
ATOM 768 C CA . ILE A 1 96 ? 8.585 -13.166 -9.789 1.00 97.12 96 ILE A CA 1
ATOM 769 C C . ILE A 1 96 ? 9.685 -13.162 -10.862 1.00 97.12 96 ILE A C 1
ATOM 771 O O . ILE A 1 96 ? 9.388 -13.443 -12.021 1.00 97.12 96 ILE A O 1
ATOM 775 N N . GLY A 1 97 ? 10.937 -12.865 -10.489 1.00 91.75 97 GLY A N 1
ATOM 776 C CA . GLY A 1 97 ? 12.110 -13.008 -11.355 1.00 91.75 97 GLY A CA 1
ATOM 777 C C . GLY A 1 97 ? 12.114 -12.129 -12.610 1.00 91.75 97 GLY A C 1
ATOM 778 O O . GLY A 1 97 ? 12.592 -12.588 -13.648 1.00 91.75 97 GLY A O 1
ATOM 779 N N . ILE A 1 98 ? 11.568 -10.908 -12.528 1.00 84.19 98 ILE A N 1
ATOM 780 C CA . ILE A 1 98 ? 11.617 -9.904 -13.612 1.00 84.19 98 ILE A CA 1
ATOM 781 C C . ILE A 1 98 ? 12.969 -9.185 -13.640 1.00 84.19 98 ILE A C 1
ATOM 783 O O . ILE A 1 98 ? 13.471 -8.811 -12.554 1.00 84.19 98 ILE A O 1
#

Nearest PDB structures (foldseek):
  5ofa-assembly1_B  TM=1.005E+00  e=6.788E-18  Homo sapiens
  5of9-assembly1_B  TM=9.998E-01  e=1.633E-17  Homo sapiens
  5ofa-assembly1_A  TM=1.005E+00  e=2.449E-17  Homo sapiens
  5ofb-assembly1_A  TM=1.005E+00  e=3.432E-17  Homo sapiens
  5ofb-assembly1_B  TM=1.005E+00  e=5.506E-17  Homo sapiens

Organism: Cirrhinus mrigala (NCBI:txid683832)

pLDDT: mean 94.99, std 7.72, range [63.88, 98.88]

Mean predicted aligned error: 3.42 Å

Foldseek 3Di:
DPPDDPDKDKDKDAQPVCLQQADEFEAEPNHTQEGRHDAAPSVVPDPQLRRMYIYIYHYVVQWDADPVSNHTPPPPSVVVVRHVSNVVSNVVSVVVPD